Protein AF-A0AAW5ANQ1-F1 (afdb_monomer)

Organism: Phocaeicola vulgatus (NCBI:txid821)

Structure (mmCIF, N/CA/C/O backbone):
data_AF-A0AAW5ANQ1-F1
#
_entry.id   AF-A0AAW5ANQ1-F1
#
loop_
_atom_site.group_PDB
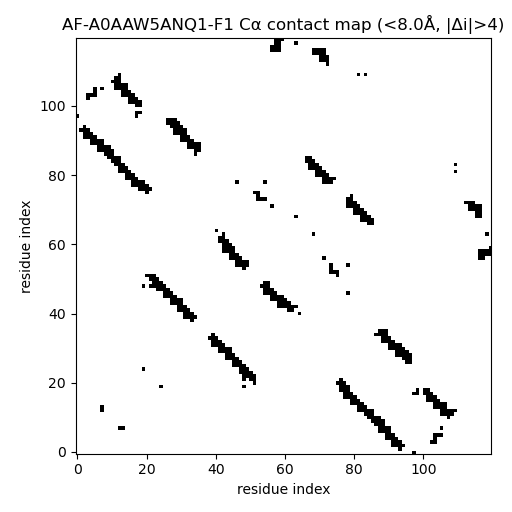_atom_site.id
_atom_site.type_symbol
_atom_site.label_atom_id
_atom_site.label_alt_id
_atom_site.label_comp_id
_atom_site.label_asym_id
_atom_site.label_entity_id
_atom_site.label_seq_id
_atom_site.pdbx_PDB_ins_code
_atom_site.Cartn_x
_atom_site.Cartn_y
_atom_site.Cartn_z
_atom_site.occupancy
_atom_site.B_iso_or_equiv
_atom_site.auth_seq_id
_atom_site.auth_comp_id
_atom_site.auth_asym_id
_atom_site.auth_atom_id
_atom_site.pdbx_PDB_model_num
ATOM 1 N N . MET A 1 1 ? 5.646 18.920 -3.523 1.00 59.78 1 MET A N 1
ATOM 2 C CA . MET A 1 1 ? 4.693 17.844 -3.872 1.00 59.78 1 MET A CA 1
ATOM 3 C C . MET A 1 1 ? 3.579 17.858 -2.845 1.00 59.78 1 MET A C 1
ATOM 5 O O . MET A 1 1 ? 3.886 17.989 -1.667 1.00 59.78 1 MET A O 1
ATOM 9 N N . VAL A 1 2 ? 2.323 17.790 -3.284 1.00 67.00 2 VAL A N 1
ATOM 10 C CA . VAL A 1 2 ? 1.160 17.667 -2.390 1.00 67.00 2 VAL A CA 1
ATOM 11 C C . VAL A 1 2 ? 1.017 16.185 -2.016 1.00 67.00 2 VAL A C 1
ATOM 13 O O . VAL A 1 2 ? 1.142 15.351 -2.916 1.00 67.00 2 VAL A O 1
ATOM 16 N N . PRO A 1 3 ? 0.826 15.830 -0.733 1.00 77.88 3 PRO A N 1
ATOM 17 C CA . PRO A 1 3 ? 0.594 14.443 -0.339 1.00 77.88 3 PRO A CA 1
ATOM 18 C C . PRO A 1 3 ? -0.676 13.886 -0.997 1.00 77.88 3 PRO A C 1
ATOM 20 O O . PRO A 1 3 ? -1.639 14.615 -1.228 1.00 77.88 3 PRO A O 1
ATOM 23 N N . LEU A 1 4 ? -0.688 12.582 -1.282 1.00 85.25 4 LEU A N 1
ATOM 24 C CA . LEU A 1 4 ? -1.927 11.903 -1.658 1.00 85.25 4 LEU A CA 1
ATOM 25 C C . LEU A 1 4 ? -2.752 11.670 -0.397 1.00 85.25 4 LEU A C 1
ATOM 27 O O . LEU A 1 4 ? -2.252 11.077 0.559 1.00 85.25 4 LEU A O 1
ATOM 31 N N . GLU A 1 5 ? -4.009 12.100 -0.405 1.00 89.56 5 GLU A N 1
ATOM 32 C CA . GLU A 1 5 ? -4.906 11.961 0.739 1.00 89.56 5 GLU A CA 1
ATOM 33 C C . GLU A 1 5 ? -6.232 11.325 0.329 1.00 89.56 5 GLU A C 1
ATOM 35 O O . GLU A 1 5 ? -6.772 11.607 -0.741 1.00 89.56 5 GLU A O 1
ATOM 40 N N . LEU A 1 6 ? -6.760 10.466 1.198 1.00 91.81 6 LEU A N 1
ATOM 41 C CA . LEU A 1 6 ? -8.071 9.851 1.046 1.00 91.81 6 LEU A CA 1
ATOM 42 C C . LEU A 1 6 ? -8.714 9.672 2.419 1.00 91.81 6 LEU A C 1
ATOM 44 O O . LEU A 1 6 ? -8.100 9.107 3.322 1.00 91.81 6 LEU A O 1
ATOM 48 N N . SER A 1 7 ? -9.972 10.076 2.544 1.00 89.88 7 SER A N 1
ATOM 49 C CA . SER A 1 7 ? -10.850 9.614 3.620 1.00 89.88 7 SER A CA 1
ATOM 50 C C . SER A 1 7 ? -11.722 8.485 3.085 1.00 89.88 7 SER A C 1
ATOM 52 O O . SER A 1 7 ? -12.266 8.608 1.988 1.00 89.88 7 SER A O 1
ATOM 54 N N . LYS A 1 8 ? -11.825 7.381 3.826 1.00 88.06 8 LYS A N 1
ATOM 55 C CA . LYS A 1 8 ? -12.569 6.192 3.391 1.00 88.06 8 LYS A CA 1
ATOM 56 C C . LYS A 1 8 ? -13.480 5.657 4.490 1.00 88.06 8 LYS A C 1
ATOM 58 O O . LYS A 1 8 ? -13.110 5.672 5.667 1.00 88.06 8 LYS A O 1
ATOM 63 N N . ASP A 1 9 ? -14.633 5.133 4.082 1.00 86.25 9 ASP A N 1
ATOM 64 C CA . ASP A 1 9 ? -15.669 4.663 5.000 1.00 86.25 9 ASP A CA 1
ATOM 65 C C . ASP A 1 9 ? -15.268 3.395 5.771 1.00 86.25 9 ASP A C 1
ATOM 67 O O . ASP A 1 9 ? -14.248 2.738 5.505 1.00 86.25 9 ASP A O 1
ATOM 71 N N . ASN A 1 10 ? -16.093 3.030 6.757 1.00 81.81 10 ASN A N 1
ATOM 72 C CA . ASN A 1 10 ? -16.003 1.726 7.410 1.00 81.81 10 ASN A CA 1
ATOM 73 C C . ASN A 1 10 ? -16.074 0.609 6.358 1.00 81.81 10 ASN A C 1
ATOM 75 O O . ASN A 1 10 ? -16.809 0.707 5.378 1.00 81.81 10 ASN A O 1
ATOM 79 N N . ASN A 1 11 ? -15.311 -0.464 6.569 1.00 81.12 11 ASN A N 1
ATOM 80 C CA . ASN A 1 11 ? -15.227 -1.641 5.689 1.00 81.12 11 ASN A CA 1
ATOM 81 C C . ASN A 1 11 ? -14.673 -1.418 4.270 1.00 81.12 11 ASN A C 1
ATOM 83 O O . ASN A 1 11 ? -14.326 -2.400 3.619 1.00 81.12 11 ASN A O 1
ATOM 87 N N . GLN A 1 12 ? -14.515 -0.177 3.804 1.00 87.81 12 GLN A N 1
ATOM 88 C CA . GLN A 1 12 ? -13.749 0.099 2.591 1.00 87.81 12 GLN A CA 1
ATOM 89 C C . GLN A 1 12 ? -12.253 -0.095 2.850 1.00 87.81 12 GLN A C 1
ATOM 91 O O . GLN A 1 12 ? -11.749 0.124 3.958 1.00 87.81 12 GLN A O 1
ATOM 96 N N . TYR A 1 13 ? -11.529 -0.478 1.810 1.00 91.94 13 TYR A N 1
ATOM 97 C CA . TYR A 1 13 ? -10.075 -0.548 1.804 1.00 91.94 13 TYR A CA 1
ATOM 98 C C . TYR A 1 13 ? -9.516 0.595 0.968 1.00 91.94 13 TYR A C 1
ATOM 100 O O .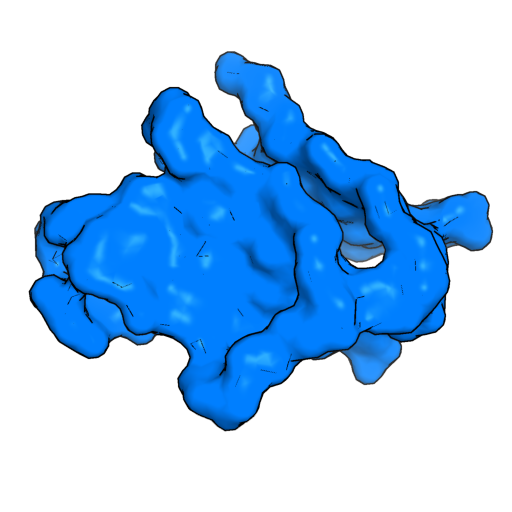 TYR A 1 13 ? -10.239 1.258 0.228 1.00 91.94 13 TYR A O 1
ATOM 108 N N . CYS A 1 14 ? -8.222 0.839 1.093 1.00 92.69 14 CYS A N 1
ATOM 109 C CA . CYS A 1 14 ? -7.535 1.837 0.288 1.00 92.69 14 CYS A CA 1
ATOM 110 C C . CYS A 1 14 ? -6.574 1.158 -0.672 1.00 92.69 14 CYS A C 1
ATOM 112 O O . CYS A 1 14 ? -5.911 0.192 -0.294 1.00 92.69 14 CYS A O 1
ATOM 114 N N . LYS A 1 15 ? -6.497 1.688 -1.891 1.00 93.31 15 LYS A N 1
ATOM 115 C CA . LYS A 1 15 ? -5.498 1.353 -2.895 1.00 93.31 15 LYS A CA 1
ATOM 116 C C . LYS A 1 15 ? -4.664 2.584 -3.206 1.00 93.31 15 LYS A C 1
ATOM 118 O O . LYS A 1 15 ? -5.194 3.631 -3.569 1.00 93.31 15 LYS A O 1
ATOM 123 N N . ILE A 1 16 ? -3.354 2.420 -3.140 1.00 90.81 16 ILE A N 1
ATOM 124 C CA . ILE A 1 16 ? -2.368 3.385 -3.605 1.00 90.81 16 ILE A CA 1
ATOM 125 C C . ILE A 1 16 ? -1.713 2.774 -4.840 1.00 90.81 16 ILE A C 1
ATOM 127 O O . ILE A 1 16 ? -1.073 1.729 -4.757 1.00 90.81 16 ILE A O 1
ATOM 131 N N . SER A 1 17 ? -1.899 3.406 -5.992 1.00 90.12 17 SER A N 1
ATOM 132 C CA . SER A 1 17 ? -1.272 3.004 -7.250 1.00 90.12 17 SER A CA 1
ATOM 133 C C . SER A 1 17 ? -0.079 3.906 -7.520 1.00 90.12 17 SER A C 1
ATOM 135 O O . SER A 1 17 ? -0.237 5.124 -7.584 1.00 90.12 17 SER A O 1
ATOM 137 N N . VAL A 1 18 ? 1.093 3.311 -7.708 1.00 87.31 18 VAL A N 1
ATOM 138 C CA . VAL A 1 18 ? 2.353 4.011 -7.968 1.00 87.31 18 VAL A CA 1
ATOM 139 C C . VAL A 1 18 ? 2.875 3.562 -9.317 1.00 87.31 18 VAL A C 1
ATOM 141 O O . VAL A 1 18 ? 3.031 2.366 -9.564 1.00 87.31 18 VAL A O 1
ATOM 144 N N . PHE A 1 19 ? 3.138 4.513 -10.203 1.00 86.19 19 PHE A N 1
ATOM 145 C CA . PHE A 1 19 ? 3.723 4.209 -11.501 1.00 86.19 19 PHE A CA 1
ATOM 146 C C . PHE A 1 19 ? 5.224 3.946 -11.349 1.00 86.19 19 PHE A C 1
ATOM 148 O O . PHE A 1 19 ? 5.976 4.797 -10.880 1.00 86.19 19 PHE A O 1
ATOM 155 N N . MET A 1 20 ? 5.647 2.737 -11.707 1.00 85.81 20 MET A N 1
ATOM 156 C CA . MET A 1 20 ? 7.024 2.257 -11.576 1.00 85.81 20 MET A CA 1
ATOM 157 C C . MET A 1 20 ? 7.359 1.350 -12.767 1.00 85.81 20 MET A C 1
ATOM 159 O O . MET A 1 20 ? 7.471 0.139 -12.586 1.00 85.81 20 MET A O 1
ATOM 163 N N . PRO A 1 21 ? 7.485 1.876 -13.998 1.00 84.56 21 PRO A N 1
ATOM 164 C CA . PRO A 1 21 ? 7.618 1.052 -15.205 1.00 84.56 21 PRO A CA 1
ATOM 165 C C . PRO A 1 21 ? 8.986 0.363 -15.32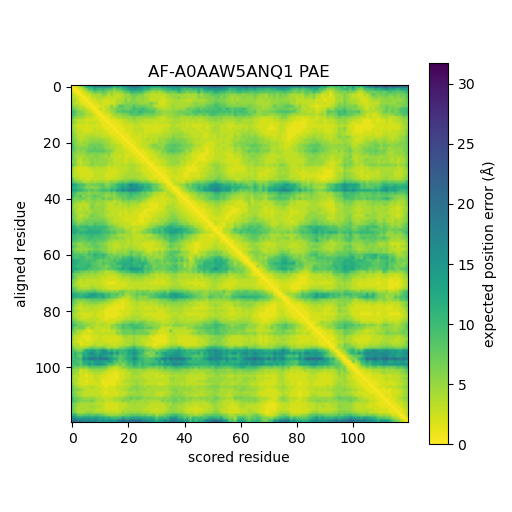2 1.00 84.56 21 PRO A C 1
ATOM 167 O O . PRO A 1 21 ? 9.090 -0.714 -15.901 1.00 84.56 21 PRO A O 1
ATOM 170 N N . ASN A 1 22 ? 10.037 0.952 -14.746 1.00 86.88 22 ASN A N 1
ATOM 171 C CA . ASN A 1 22 ? 11.412 0.525 -14.991 1.00 86.88 22 ASN A CA 1
ATOM 172 C C . ASN A 1 22 ? 11.911 -0.471 -13.937 1.00 86.88 22 ASN A C 1
ATOM 174 O O . ASN A 1 22 ? 11.705 -0.281 -12.733 1.00 86.88 22 ASN A O 1
ATOM 178 N N . ALA A 1 23 ? 12.641 -1.494 -14.384 1.00 87.06 23 ALA A N 1
ATOM 179 C CA . ALA A 1 23 ? 13.430 -2.350 -13.502 1.00 87.06 23 ALA A CA 1
ATOM 180 C C . ALA A 1 23 ? 14.495 -1.522 -12.760 1.00 87.06 23 ALA A C 1
ATOM 182 O O . ALA A 1 23 ? 15.041 -0.569 -13.310 1.00 87.06 23 ALA A O 1
ATOM 183 N N . GLY A 1 24 ? 14.765 -1.867 -11.504 1.00 85.75 24 GLY A N 1
ATOM 184 C CA . GLY A 1 24 ? 15.657 -1.121 -10.616 1.00 85.75 24 GLY A CA 1
ATOM 185 C C . GLY A 1 24 ? 15.019 0.098 -9.943 1.00 85.75 24 GLY A C 1
ATOM 186 O O . GLY A 1 24 ? 15.661 0.715 -9.098 1.00 85.75 24 GLY A O 1
ATOM 187 N N . SER A 1 25 ? 13.766 0.445 -10.264 1.00 86.56 25 SER A N 1
ATOM 188 C CA . SER A 1 25 ? 13.085 1.566 -9.606 1.00 86.56 25 SER A CA 1
ATOM 189 C C . SER A 1 25 ? 12.834 1.261 -8.132 1.00 86.56 25 SER A C 1
ATOM 191 O O . SER A 1 25 ? 12.290 0.205 -7.792 1.00 86.56 25 SER A O 1
ATOM 193 N N . ILE A 1 26 ? 13.163 2.223 -7.275 1.00 86.94 26 ILE A N 1
ATOM 194 C CA . ILE A 1 26 ? 12.879 2.189 -5.842 1.00 86.94 26 ILE A CA 1
ATOM 195 C C . ILE A 1 26 ? 11.951 3.354 -5.521 1.00 86.94 26 ILE A C 1
ATOM 197 O O . ILE A 1 26 ? 12.183 4.480 -5.960 1.00 86.94 26 ILE A O 1
ATOM 201 N N . ASN A 1 27 ? 10.897 3.079 -4.761 1.00 85.56 27 ASN A N 1
ATOM 202 C CA . ASN A 1 27 ? 10.019 4.095 -4.209 1.00 85.56 27 ASN A CA 1
ATOM 203 C C . ASN A 1 27 ? 9.880 3.862 -2.708 1.00 85.56 27 ASN A C 1
ATOM 205 O O . ASN A 1 27 ? 9.388 2.824 -2.267 1.00 85.56 27 ASN A O 1
ATOM 209 N N . GLU A 1 28 ? 10.352 4.817 -1.923 1.00 87.00 28 GLU A N 1
ATOM 210 C CA . GLU A 1 28 ? 10.175 4.809 -0.478 1.00 87.00 28 GLU A CA 1
ATOM 211 C C . GLU A 1 28 ? 9.030 5.737 -0.131 1.00 87.00 28 GLU A C 1
ATOM 213 O O . GLU A 1 28 ? 8.822 6.744 -0.793 1.00 87.00 28 GLU A O 1
ATOM 218 N N . SER A 1 29 ? 8.230 5.395 0.868 1.00 83.50 29 SER A N 1
ATOM 219 C CA . SER A 1 29 ? 7.051 6.180 1.215 1.00 83.50 29 SER A CA 1
ATOM 220 C C . SER A 1 29 ? 6.761 6.111 2.691 1.00 83.50 29 SER A C 1
ATOM 222 O O . SER A 1 29 ? 6.965 5.084 3.326 1.00 83.50 29 SER A O 1
ATOM 224 N N . VAL A 1 30 ? 6.220 7.203 3.216 1.00 87.69 30 VAL A N 1
ATOM 225 C CA . VAL A 1 30 ? 5.591 7.223 4.532 1.00 87.69 30 VAL A CA 1
ATOM 226 C C . VAL A 1 30 ? 4.092 7.227 4.308 1.00 87.69 30 VAL A C 1
ATOM 228 O O . VAL A 1 30 ? 3.564 8.104 3.618 1.00 87.69 30 VAL A O 1
ATOM 231 N N . ILE A 1 31 ? 3.439 6.213 4.859 1.00 88.12 31 ILE A N 1
ATOM 232 C CA . ILE A 1 31 ? 1.995 6.050 4.856 1.00 88.12 31 ILE A CA 1
ATOM 233 C C . ILE A 1 31 ? 1.531 6.307 6.278 1.00 88.12 31 ILE A C 1
ATOM 235 O O . ILE A 1 31 ? 1.880 5.565 7.195 1.00 88.12 31 ILE A O 1
ATOM 239 N N . SER A 1 32 ? 0.738 7.355 6.441 1.00 89.00 32 SER A N 1
ATOM 240 C CA . SER A 1 32 ? 0.076 7.688 7.690 1.00 89.00 32 SER A CA 1
ATOM 241 C C . SER A 1 32 ? -1.395 7.343 7.571 1.00 89.00 32 SER A C 1
ATOM 243 O O . SER A 1 32 ? -2.040 7.632 6.564 1.00 89.00 32 SER A O 1
ATOM 245 N N . VAL A 1 33 ? -1.935 6.724 8.604 1.00 88.38 33 VAL A N 1
ATOM 246 C CA . VAL A 1 33 ? -3.344 6.372 8.665 1.00 88.38 33 VAL A CA 1
ATOM 247 C C . VAL A 1 33 ? -3.853 6.784 10.037 1.00 88.38 33 VAL A C 1
ATOM 249 O O . VAL A 1 33 ? -3.296 6.415 11.072 1.00 88.38 33 VAL A O 1
ATOM 252 N N . THR A 1 34 ? -4.916 7.569 10.022 1.00 88.31 34 THR A N 1
ATOM 253 C CA . THR A 1 34 ? -5.511 8.191 11.195 1.00 88.31 34 THR A CA 1
ATOM 254 C C . THR A 1 34 ? -6.954 7.739 11.306 1.00 88.31 34 THR A C 1
ATOM 256 O O . THR A 1 34 ? -7.756 7.936 10.390 1.00 88.31 34 THR A O 1
ATOM 259 N N . ASN A 1 35 ? -7.277 7.118 12.433 1.00 84.38 35 ASN A N 1
ATOM 260 C CA . ASN A 1 35 ? -8.640 6.857 12.858 1.00 84.38 35 ASN A CA 1
ATOM 261 C C . ASN A 1 35 ? -9.316 8.182 13.196 1.00 84.38 35 ASN A C 1
ATOM 263 O O . ASN A 1 35 ? -8.702 9.060 13.797 1.00 84.38 35 ASN A O 1
ATOM 267 N N . VAL A 1 36 ? -10.599 8.316 12.866 1.00 74.62 36 VAL A N 1
ATOM 268 C CA . VAL A 1 36 ? -11.406 9.448 13.347 1.00 74.62 36 VAL A CA 1
ATOM 269 C C . VAL A 1 36 ? -11.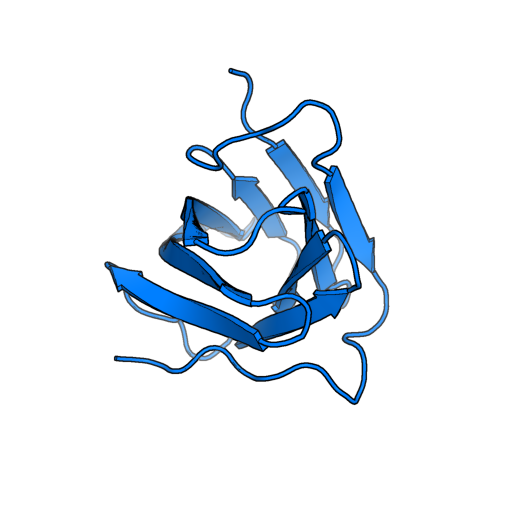488 9.493 14.874 1.00 74.62 36 VAL A C 1
ATOM 271 O O . VAL A 1 36 ? -11.635 10.573 15.432 1.00 74.62 36 VAL A O 1
ATOM 274 N N . GLY A 1 37 ? -11.284 8.362 15.557 1.00 73.31 37 GLY A N 1
ATOM 275 C CA . GLY A 1 37 ? -11.096 8.313 17.012 1.00 73.31 37 GLY A CA 1
ATOM 276 C C . GLY A 1 37 ? -9.801 8.957 17.537 1.00 73.31 37 GLY A C 1
ATOM 277 O O . GLY A 1 37 ? -9.616 9.010 18.747 1.00 73.31 37 GLY A O 1
ATOM 278 N N . GLY A 1 38 ? -8.909 9.442 16.664 1.00 73.75 38 GLY A N 1
ATOM 279 C CA . GLY A 1 38 ? -7.668 10.144 17.019 1.00 73.75 38 GLY A CA 1
ATOM 280 C C . GLY A 1 38 ? -6.400 9.291 16.922 1.00 73.75 38 GLY A C 1
ATOM 281 O O . GLY A 1 38 ? -5.315 9.837 16.709 1.00 73.75 38 GLY A O 1
ATOM 282 N N . ASP A 1 39 ? -6.522 7.963 16.989 1.00 81.19 39 ASP A N 1
ATOM 283 C CA . ASP A 1 39 ? -5.377 7.060 16.850 1.00 81.19 39 ASP A CA 1
ATOM 284 C C . ASP A 1 39 ? -4.729 7.214 15.476 1.00 81.19 39 ASP A C 1
ATOM 286 O O . ASP A 1 39 ? -5.364 7.020 14.439 1.00 81.19 39 ASP A O 1
ATOM 290 N N . SER A 1 40 ? -3.443 7.544 15.463 1.00 82.50 40 SER A N 1
ATOM 291 C CA . SER A 1 40 ? -2.670 7.695 14.237 1.00 82.50 40 SER A CA 1
ATOM 292 C C . SER A 1 40 ? -1.457 6.793 14.275 1.00 82.50 40 SER A C 1
ATOM 294 O O . SER A 1 40 ? -0.754 6.713 15.279 1.00 82.50 40 SER A O 1
ATOM 296 N N . PHE A 1 41 ? -1.174 6.158 13.150 1.00 85.56 41 PHE A N 1
ATOM 297 C CA . PHE A 1 41 ? 0.051 5.402 12.965 1.00 85.56 41 PHE A CA 1
ATOM 298 C C . PHE A 1 41 ? 0.667 5.749 11.626 1.00 85.56 41 PHE A C 1
ATOM 300 O O . PHE A 1 41 ? -0.013 6.145 10.679 1.00 85.56 41 PHE A O 1
ATOM 307 N N . SER A 1 42 ? 1.987 5.648 11.572 1.00 86.19 42 SER A N 1
ATOM 308 C CA . SER A 1 42 ? 2.755 5.914 10.368 1.00 86.19 42 SER A CA 1
ATOM 309 C C . SER A 1 42 ? 3.755 4.799 10.165 1.00 86.19 42 SER A C 1
ATOM 311 O O . SER A 1 42 ? 4.467 4.413 11.090 1.00 86.19 42 SER A O 1
ATOM 313 N N . VAL A 1 43 ? 3.796 4.292 8.944 1.00 85.38 43 VAL A N 1
ATOM 314 C CA . VAL A 1 43 ? 4.731 3.257 8.527 1.00 85.38 43 VAL A CA 1
ATOM 315 C C . VAL A 1 43 ? 5.533 3.766 7.348 1.00 85.38 43 VAL A C 1
ATOM 317 O O . VAL A 1 43 ? 5.000 4.403 6.437 1.00 85.38 43 VAL A O 1
ATOM 320 N N . ALA A 1 44 ? 6.827 3.485 7.370 1.00 87.00 44 ALA A N 1
ATOM 321 C CA . ALA A 1 44 ? 7.673 3.669 6.214 1.00 87.00 44 ALA A CA 1
ATOM 322 C C . ALA A 1 44 ? 7.720 2.353 5.434 1.00 87.00 44 ALA A C 1
ATOM 324 O O . ALA A 1 44 ? 7.980 1.287 6.000 1.00 87.00 44 ALA A O 1
ATOM 325 N N . VAL A 1 45 ? 7.477 2.435 4.133 1.00 86.75 45 VAL A N 1
ATOM 326 C CA . VAL A 1 45 ? 7.494 1.304 3.207 1.00 86.75 45 VAL A CA 1
ATOM 327 C C . VAL A 1 45 ? 8.504 1.557 2.097 1.00 86.75 45 VAL A C 1
ATOM 329 O O . VAL A 1 45 ? 8.677 2.690 1.653 1.00 86.75 45 VAL A O 1
ATOM 332 N N . SER A 1 46 ? 9.160 0.494 1.643 1.00 87.44 46 SER A N 1
ATOM 333 C CA . SER A 1 46 ? 10.036 0.513 0.472 1.00 87.44 46 SER A CA 1
ATOM 334 C C . SER A 1 46 ? 9.495 -0.453 -0.573 1.00 87.44 46 SER A C 1
ATOM 336 O O . SER A 1 46 ? 9.233 -1.620 -0.271 1.00 87.44 46 SER A O 1
ATOM 338 N N . MET A 1 47 ? 9.313 0.058 -1.787 1.00 87.38 47 MET A N 1
ATOM 339 C CA . MET A 1 47 ? 8.799 -0.639 -2.959 1.0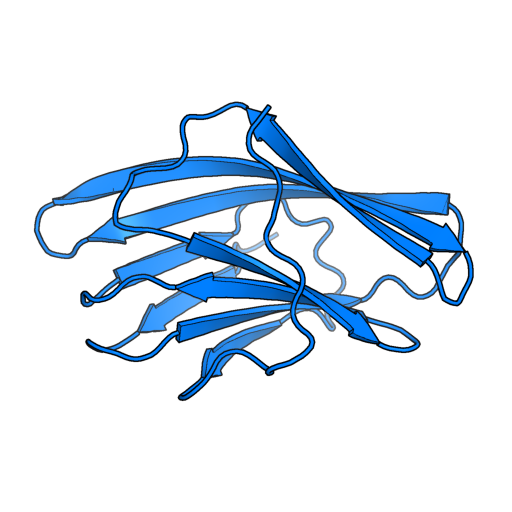0 87.38 47 MET A CA 1
ATOM 340 C C . MET A 1 47 ? 9.934 -0.728 -3.978 1.00 87.38 47 MET A C 1
ATOM 342 O O . MET A 1 47 ? 10.487 0.294 -4.379 1.00 87.38 47 MET A O 1
ATOM 346 N N . ILE A 1 48 ? 10.306 -1.936 -4.395 1.00 88.00 48 ILE A N 1
ATOM 347 C CA . ILE A 1 48 ? 11.465 -2.170 -5.265 1.00 88.00 48 ILE A CA 1
ATOM 348 C C . ILE A 1 48 ? 11.032 -3.015 -6.448 1.00 88.00 48 ILE A C 1
ATOM 350 O O . ILE A 1 48 ? 10.721 -4.196 -6.280 1.00 88.00 48 ILE A O 1
ATOM 354 N N . ARG A 1 49 ? 11.058 -2.451 -7.658 1.00 87.75 49 ARG A N 1
ATOM 355 C CA . ARG A 1 49 ? 10.829 -3.221 -8.883 1.00 87.75 49 ARG A CA 1
ATOM 356 C C . ARG A 1 49 ? 12.127 -3.882 -9.319 1.00 87.75 49 ARG A C 1
ATOM 358 O O . ARG A 1 49 ? 12.973 -3.247 -9.934 1.00 87.75 49 ARG A O 1
ATOM 365 N N . TRP A 1 50 ? 12.279 -5.168 -9.025 1.00 84.69 50 TRP A N 1
ATOM 366 C CA . TRP A 1 50 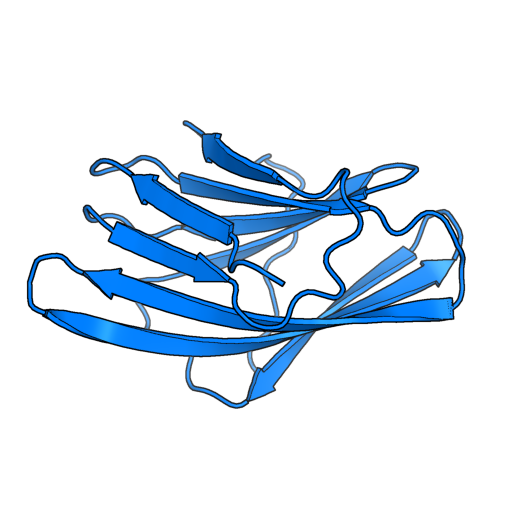? 13.464 -5.930 -9.415 1.00 84.69 50 TRP A CA 1
ATOM 367 C C . TRP A 1 50 ? 13.545 -6.124 -10.932 1.00 84.69 50 TRP A C 1
ATOM 369 O O . TRP A 1 50 ? 14.597 -5.923 -11.529 1.00 84.69 50 TRP A O 1
ATOM 379 N N . ASN A 1 51 ? 12.430 -6.494 -11.570 1.00 83.19 51 ASN A N 1
ATOM 380 C CA . ASN A 1 51 ? 12.333 -6.611 -13.027 1.00 83.19 51 ASN A CA 1
ATOM 381 C C . ASN A 1 51 ? 10.888 -6.396 -13.521 1.00 83.19 51 ASN A C 1
ATOM 383 O O . ASN A 1 51 ? 10.024 -5.963 -12.758 1.00 83.19 51 ASN A O 1
ATOM 387 N N . ALA A 1 52 ? 10.614 -6.697 -14.795 1.00 74.81 52 ALA A N 1
ATOM 388 C CA . ALA A 1 52 ? 9.289 -6.533 -15.395 1.00 74.81 52 ALA A CA 1
ATOM 389 C C . ALA A 1 52 ? 8.164 -7.255 -14.621 1.00 74.81 52 ALA A C 1
ATOM 391 O O . ALA A 1 52 ? 7.053 -6.746 -14.572 1.00 74.81 52 ALA A O 1
ATOM 392 N N . ASN A 1 53 ? 8.450 -8.372 -13.948 1.00 75.19 53 ASN A N 1
ATOM 393 C CA . ASN A 1 53 ? 7.422 -9.207 -13.315 1.00 75.19 53 ASN A CA 1
ATOM 394 C C . ASN A 1 53 ? 7.613 -9.380 -11.799 1.00 75.19 53 ASN A C 1
ATOM 396 O O . ASN A 1 53 ? 6.790 -10.017 -11.146 1.00 75.19 53 ASN A O 1
ATOM 400 N N . LYS A 1 54 ? 8.703 -8.858 -11.225 1.00 79.56 54 LYS A N 1
ATOM 401 C CA . LYS A 1 54 ? 9.034 -9.006 -9.802 1.00 79.56 54 LYS A CA 1
ATOM 402 C C . LYS A 1 54 ? 9.145 -7.645 -9.133 1.00 79.56 54 LYS A C 1
ATOM 404 O O . LYS A 1 54 ? 10.008 -6.844 -9.495 1.00 79.56 54 LYS A O 1
ATOM 409 N N . VAL A 1 55 ? 8.318 -7.427 -8.114 1.00 78.25 55 VAL A N 1
ATOM 410 C CA . VAL A 1 55 ? 8.400 -6.277 -7.208 1.00 78.25 55 VAL A CA 1
ATOM 411 C C . VAL A 1 55 ? 8.387 -6.789 -5.776 1.00 78.25 55 VAL A C 1
ATOM 413 O O . VAL A 1 55 ? 7.708 -7.766 -5.470 1.00 78.25 55 VAL A O 1
ATOM 416 N N . PHE A 1 56 ? 9.133 -6.118 -4.913 1.00 84.19 56 PHE A N 1
ATOM 417 C CA . PHE A 1 56 ? 9.188 -6.392 -3.488 1.00 84.19 56 PHE A CA 1
ATOM 418 C C . PHE A 1 56 ? 8.660 -5.190 -2.719 1.00 84.19 56 PHE A C 1
ATOM 420 O O . PHE A 1 56 ? 8.936 -4.047 -3.081 1.00 84.19 56 PHE A O 1
ATOM 427 N N . CYS A 1 57 ? 7.927 -5.457 -1.643 1.00 86.75 57 CYS A N 1
ATOM 428 C CA . CYS A 1 57 ? 7.490 -4.443 -0.699 1.00 86.75 57 CYS A CA 1
ATOM 429 C C . CYS A 1 57 ? 7.866 -4.872 0.708 1.00 86.75 57 CYS A C 1
ATOM 431 O O . CYS A 1 57 ? 7.577 -6.002 1.104 1.00 86.75 57 CYS A O 1
ATOM 433 N N . LYS A 1 58 ? 8.478 -3.968 1.468 1.00 87.19 58 LYS A N 1
ATOM 434 C CA . LYS A 1 58 ? 8.804 -4.201 2.874 1.00 87.19 58 LYS A CA 1
ATOM 435 C C . LYS A 1 58 ? 8.481 -2.988 3.726 1.00 87.19 58 LYS A C 1
ATOM 437 O O . LYS A 1 58 ? 8.574 -1.852 3.257 1.00 87.19 58 LYS A O 1
ATOM 442 N N . LEU A 1 59 ? 8.158 -3.245 4.987 1.00 85.00 59 LEU A N 1
ATOM 443 C CA . LEU A 1 59 ? 8.234 -2.230 6.027 1.00 85.00 59 LEU A CA 1
ATOM 444 C C . LEU A 1 59 ? 9.713 -1.939 6.307 1.00 85.00 59 LEU A C 1
ATOM 446 O O . LEU A 1 59 ? 10.532 -2.856 6.353 1.00 85.00 59 LEU A O 1
ATOM 450 N N . ILE A 1 60 ? 10.064 -0.659 6.414 1.00 84.56 60 ILE A N 1
ATOM 451 C CA . ILE A 1 60 ? 11.434 -0.220 6.730 1.00 84.56 60 ILE A CA 1
ATOM 452 C C . ILE A 1 60 ? 11.519 0.512 8.068 1.00 84.56 60 ILE A C 1
ATOM 454 O O . ILE A 1 60 ? 12.599 0.593 8.642 1.00 84.56 60 ILE A O 1
ATOM 458 N N . ASN A 1 61 ? 10.401 1.057 8.555 1.00 79.75 61 ASN A N 1
ATOM 459 C CA . ASN A 1 61 ? 10.297 1.667 9.876 1.00 79.75 61 ASN A CA 1
ATOM 460 C C . ASN A 1 61 ? 8.824 1.738 10.313 1.00 79.75 61 ASN A C 1
ATOM 462 O O . ASN A 1 61 ? 7.928 1.880 9.474 1.00 79.75 61 ASN A O 1
ATOM 466 N N . GLY A 1 62 ? 8.590 1.710 11.621 1.00 74.88 62 GLY A N 1
ATOM 467 C CA . GLY A 1 62 ? 7.273 1.754 12.244 1.00 74.88 62 GLY A CA 1
ATOM 468 C C . GLY A 1 62 ? 6.732 0.374 12.610 1.00 74.88 62 GLY A C 1
ATOM 469 O O . GLY A 1 62 ? 7.210 -0.658 12.146 1.00 74.88 62 GLY A O 1
ATOM 470 N N . THR A 1 63 ? 5.702 0.375 13.451 1.00 74.94 63 THR A N 1
ATOM 471 C CA . THR A 1 63 ? 5.063 -0.847 13.945 1.00 74.94 63 THR A CA 1
ATOM 472 C C . THR A 1 63 ? 3.711 -1.015 13.269 1.00 74.94 63 THR A C 1
ATOM 474 O O . THR A 1 63 ? 2.850 -0.138 13.354 1.00 74.94 63 THR A O 1
ATOM 477 N N . LYS A 1 64 ? 3.507 -2.155 12.600 1.00 72.00 64 LYS A N 1
ATOM 478 C CA . LYS A 1 64 ? 2.184 -2.544 12.101 1.00 72.00 64 LYS A CA 1
ATOM 479 C C . LYS A 1 64 ? 1.250 -2.752 13.296 1.00 72.00 64 LYS A C 1
ATOM 481 O O . LYS A 1 64 ? 1.573 -3.514 14.203 1.00 72.00 64 LYS A O 1
ATOM 486 N N . ILE A 1 65 ? 0.089 -2.101 13.288 1.00 74.19 65 ILE A N 1
ATOM 487 C CA . ILE A 1 65 ? -0.932 -2.307 14.322 1.00 74.19 65 ILE A CA 1
ATOM 488 C C . ILE A 1 65 ? -1.781 -3.529 13.948 1.00 74.19 65 ILE A C 1
ATOM 490 O O . ILE A 1 65 ? -2.114 -3.728 12.781 1.00 74.19 65 ILE A O 1
ATOM 494 N N . SER A 1 66 ? -2.125 -4.360 14.934 1.00 72.19 66 SER A N 1
ATOM 495 C CA . SER A 1 66 ? -2.786 -5.666 14.762 1.00 72.19 66 SER A CA 1
ATOM 496 C C . SER A 1 66 ? -4.101 -5.636 13.974 1.00 72.19 66 SER A C 1
ATOM 498 O O . SER A 1 66 ? -4.465 -6.616 13.332 1.00 72.19 66 SER A O 1
ATOM 500 N N . ASN A 1 67 ? -4.819 -4.517 13.996 1.00 78.25 67 ASN A N 1
ATOM 501 C CA . ASN A 1 67 ? -6.087 -4.323 13.297 1.00 78.25 67 ASN A CA 1
ATOM 502 C C . ASN A 1 67 ? -5.922 -3.792 11.863 1.00 78.25 67 ASN A C 1
ATOM 504 O O . ASN A 1 67 ? -6.923 -3.454 11.223 1.00 78.25 67 ASN A O 1
ATOM 508 N N . ILE A 1 68 ? -4.684 -3.680 11.366 1.00 83.25 68 ILE A N 1
ATOM 509 C CA . ILE A 1 68 ? -4.380 -3.059 10.078 1.00 83.25 68 ILE A CA 1
ATOM 510 C C . ILE A 1 68 ? -3.441 -3.941 9.291 1.00 83.25 68 ILE A C 1
ATOM 512 O O . ILE A 1 68 ? -2.278 -4.119 9.641 1.00 83.25 68 ILE A O 1
ATOM 516 N N . ASN A 1 69 ? -3.947 -4.445 8.172 1.00 87.44 69 ASN A N 1
ATOM 517 C CA . ASN A 1 69 ? -3.170 -5.274 7.270 1.00 87.44 69 ASN A CA 1
ATOM 518 C C . ASN A 1 69 ? -2.807 -4.510 6.007 1.00 87.44 69 ASN A C 1
ATOM 520 O O . ASN A 1 69 ? -3.577 -3.690 5.508 1.00 87.44 69 ASN A O 1
ATOM 524 N N . MET A 1 70 ? -1.616 -4.792 5.499 1.00 89.81 70 MET A N 1
ATOM 525 C CA . MET A 1 70 ? -1.082 -4.167 4.302 1.00 89.81 70 MET A CA 1
ATOM 526 C C . MET A 1 70 ? -0.754 -5.253 3.298 1.00 89.81 70 MET A C 1
ATOM 528 O O . MET A 1 70 ? -0.190 -6.284 3.662 1.00 89.81 70 MET A O 1
ATOM 532 N N . TYR A 1 71 ? -1.110 -5.011 2.046 1.00 92.56 71 TYR A N 1
ATOM 533 C CA . TYR A 1 71 ? -0.905 -5.959 0.963 1.00 92.56 71 TYR A CA 1
ATOM 534 C C . TYR A 1 71 ? -0.393 -5.235 -0.269 1.00 92.56 71 TYR A C 1
ATOM 536 O O . TYR A 1 71 ? -0.503 -4.014 -0.372 1.00 92.56 71 TYR A O 1
ATOM 544 N N . TYR A 1 72 ? 0.120 -5.981 -1.236 1.00 91.81 72 TYR A N 1
ATOM 545 C CA . TYR A 1 72 ? 0.490 -5.425 -2.523 1.00 91.81 72 TYR A CA 1
ATOM 546 C C . TYR A 1 72 ? 0.217 -6.377 -3.681 1.00 91.81 72 TYR A C 1
ATOM 548 O O . TYR A 1 72 ? 0.201 -7.597 -3.530 1.00 91.81 72 TYR A O 1
ATOM 556 N N . THR A 1 73 ? 0.014 -5.798 -4.859 1.00 90.62 73 THR A N 1
ATOM 557 C CA . THR A 1 73 ? 0.020 -6.505 -6.141 1.00 90.62 73 THR A CA 1
ATOM 558 C C . THR A 1 73 ? 0.948 -5.790 -7.107 1.00 90.62 73 THR A C 1
ATOM 560 O O . THR A 1 73 ? 1.276 -4.610 -6.942 1.00 90.62 73 THR A O 1
ATOM 563 N N . VAL A 1 74 ? 1.333 -6.513 -8.150 1.00 81.12 74 VAL A N 1
ATOM 564 C CA . VAL A 1 74 ? 2.124 -5.985 -9.256 1.00 81.12 74 VAL A CA 1
ATOM 565 C C . VAL A 1 74 ? 1.281 -6.022 -10.514 1.00 81.12 74 VAL A C 1
ATOM 567 O O . VAL A 1 74 ? 0.659 -7.035 -10.819 1.00 81.12 74 VAL A O 1
ATOM 570 N N . ASP A 1 75 ? 1.282 -4.906 -11.222 1.00 76.31 75 ASP A N 1
ATOM 571 C CA . ASP A 1 75 ? 0.830 -4.781 -12.598 1.00 76.31 75 ASP A CA 1
ATOM 572 C C . ASP A 1 75 ? 2.040 -4.393 -13.470 1.00 76.31 75 ASP A C 1
ATOM 574 O O . ASP A 1 75 ? 3.082 -3.954 -12.974 1.00 76.31 75 ASP A O 1
ATOM 578 N N . THR A 1 76 ? 1.897 -4.540 -14.780 1.00 74.50 76 THR A N 1
ATOM 579 C CA . THR A 1 76 ? 2.887 -4.301 -15.833 1.00 74.50 76 THR A CA 1
ATOM 580 C C . THR A 1 76 ? 3.616 -2.965 -15.687 1.00 74.50 76 THR A C 1
ATOM 582 O O . THR A 1 76 ? 4.805 -2.878 -15.974 1.00 74.50 76 THR A O 1
ATOM 585 N N . GLU A 1 77 ? 2.969 -1.922 -15.171 1.00 82.38 77 GLU A N 1
ATOM 586 C CA . GLU A 1 77 ? 3.582 -0.595 -14.988 1.00 82.38 77 GLU A CA 1
ATOM 587 C C . GLU A 1 77 ? 3.400 -0.023 -13.585 1.00 82.38 77 GLU A C 1
ATOM 589 O O . GLU A 1 77 ? 3.924 1.050 -13.268 1.00 82.38 77 GLU A O 1
ATOM 594 N N . ARG A 1 78 ? 2.633 -0.712 -12.740 1.00 86.06 78 ARG A N 1
ATOM 595 C CA . ARG A 1 78 ? 2.162 -0.154 -11.480 1.00 86.06 78 ARG A CA 1
ATOM 596 C C . ARG A 1 78 ? 2.403 -1.097 -10.329 1.00 86.06 78 ARG A C 1
ATOM 598 O O . ARG A 1 78 ? 2.084 -2.281 -10.369 1.00 86.06 78 ARG A O 1
ATOM 605 N N . PHE A 1 79 ? 2.886 -0.509 -9.253 1.00 88.31 79 PHE A N 1
ATOM 606 C CA . PHE A 1 79 ? 2.812 -1.114 -7.948 1.00 88.31 79 PHE A CA 1
ATOM 607 C C . PHE A 1 79 ? 1.511 -0.671 -7.283 1.00 88.31 79 PHE A C 1
ATOM 609 O O . PHE A 1 79 ? 1.223 0.525 -7.220 1.00 88.31 79 PHE A O 1
ATOM 616 N N . CYS A 1 80 ? 0.710 -1.624 -6.813 1.00 90.12 80 CYS A N 1
ATOM 617 C CA . CYS A 1 80 ? -0.518 -1.322 -6.087 1.00 90.12 80 CYS A CA 1
ATOM 618 C C . CYS A 1 80 ? -0.360 -1.768 -4.640 1.00 90.12 80 CYS A C 1
ATOM 620 O O . CYS A 1 80 ? -0.194 -2.955 -4.376 1.00 90.12 80 CYS A O 1
ATOM 622 N N . PHE A 1 81 ? -0.435 -0.816 -3.720 1.00 90.50 81 PHE A N 1
ATOM 623 C CA . PHE A 1 81 ? -0.406 -1.048 -2.285 1.00 90.50 81 PHE A CA 1
ATOM 624 C C . PHE A 1 81 ? -1.816 -0.950 -1.716 1.00 90.50 81 PHE A C 1
ATOM 626 O O . PHE A 1 81 ? -2.559 -0.031 -2.059 1.00 90.50 81 PHE A O 1
ATOM 633 N N . TYR A 1 82 ? -2.176 -1.866 -0.829 1.00 92.31 82 TYR A N 1
ATOM 634 C CA . TYR A 1 82 ? -3.505 -1.956 -0.246 1.00 92.31 82 TYR A CA 1
ATOM 635 C C . TYR A 1 82 ? -3.436 -1.844 1.266 1.00 92.31 82 TYR A C 1
ATOM 637 O O . TYR A 1 82 ? -2.609 -2.494 1.903 1.00 92.31 82 TYR A O 1
ATOM 645 N N . ILE A 1 83 ? -4.349 -1.067 1.841 1.00 90.62 83 ILE A N 1
ATOM 646 C CA . ILE A 1 83 ? -4.483 -0.909 3.289 1.00 90.62 83 ILE A CA 1
ATOM 647 C C . ILE A 1 83 ? -5.866 -1.395 3.698 1.00 90.62 83 ILE A C 1
ATOM 649 O O . ILE A 1 83 ? -6.890 -0.836 3.290 1.00 90.62 83 ILE A O 1
ATOM 653 N N . LYS A 1 84 ? -5.882 -2.428 4.539 1.00 90.38 84 LYS A N 1
ATOM 654 C CA . LYS A 1 84 ? -7.066 -2.939 5.218 1.00 90.38 84 LYS A CA 1
ATOM 655 C C . LYS A 1 84 ? -7.140 -2.345 6.615 1.00 90.38 84 LYS A C 1
ATOM 657 O O . LYS A 1 84 ? -6.393 -2.765 7.490 1.00 90.38 84 LYS A O 1
ATOM 662 N N . ALA A 1 85 ? -8.072 -1.422 6.819 1.00 85.44 85 ALA A N 1
ATOM 663 C CA . ALA A 1 85 ? -8.476 -0.933 8.133 1.00 85.44 85 ALA A CA 1
ATOM 664 C C . ALA A 1 85 ? -10.000 -1.066 8.246 1.00 85.44 85 ALA A C 1
ATOM 666 O O . ALA A 1 85 ? -10.726 -0.568 7.386 1.00 85.44 85 ALA A O 1
ATOM 667 N N . ASN A 1 86 ? -10.496 -1.736 9.287 1.00 80.38 86 ASN A N 1
ATOM 668 C CA . ASN A 1 86 ? -11.930 -2.046 9.433 1.00 80.38 86 ASN A CA 1
ATOM 669 C C . ASN A 1 86 ? -12.771 -0.858 9.950 1.00 80.38 86 ASN A C 1
ATOM 671 O O . ASN A 1 86 ? -13.953 -1.006 10.237 1.00 80.38 86 ASN A O 1
ATOM 675 N N . TRP A 1 87 ? -12.166 0.320 10.063 1.00 85.00 87 TRP A N 1
ATOM 676 C CA . TRP A 1 87 ? -12.754 1.544 10.600 1.00 85.00 87 TRP A CA 1
ATOM 677 C C . TRP A 1 87 ? -12.543 2.713 9.634 1.00 85.00 87 TRP A C 1
ATOM 679 O O . TRP A 1 87 ? -11.708 2.631 8.729 1.00 85.00 87 TRP A O 1
ATOM 689 N N . TYR A 1 88 ? -13.309 3.784 9.812 1.00 87.12 88 TYR A N 1
ATOM 690 C CA . TYR A 1 88 ? -13.243 4.994 9.006 1.00 87.12 88 TYR A CA 1
ATOM 691 C C . TYR A 1 88 ? -11.885 5.660 9.202 1.00 87.12 88 TYR A C 1
ATOM 693 O O . TYR A 1 88 ? -11.527 6.043 10.319 1.00 87.12 88 TYR A O 1
ATOM 701 N N . ALA A 1 89 ? -11.130 5.802 8.116 1.00 87.56 89 ALA A N 1
ATOM 702 C CA . ALA A 1 89 ? -9.735 6.212 8.176 1.00 87.56 89 ALA A CA 1
ATOM 703 C C . ALA A 1 89 ? -9.450 7.375 7.234 1.00 87.56 89 ALA A C 1
ATOM 705 O O . ALA A 1 89 ? -9.849 7.340 6.067 1.00 87.56 89 ALA A O 1
ATOM 706 N N . LYS A 1 90 ? -8.670 8.347 7.715 1.00 91.00 90 LYS A N 1
ATOM 707 C CA . LYS A 1 90 ? -7.917 9.258 6.854 1.00 91.00 90 LYS A CA 1
ATOM 708 C C . LYS A 1 90 ? -6.563 8.624 6.551 1.00 91.00 90 LYS A C 1
ATOM 710 O O . LYS A 1 90 ? -5.848 8.231 7.465 1.00 91.00 90 LYS A O 1
ATOM 715 N N . ILE A 1 91 ? -6.208 8.528 5.278 1.00 89.06 91 ILE A N 1
ATOM 716 C CA . ILE A 1 91 ? -4.945 7.970 4.800 1.00 89.06 91 ILE A CA 1
ATOM 717 C C . ILE A 1 91 ? -4.194 9.073 4.073 1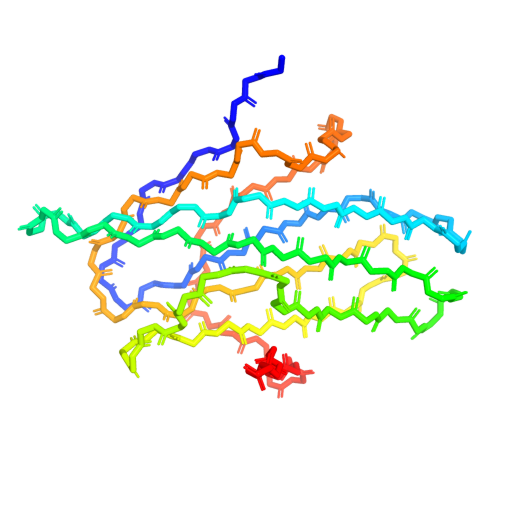.00 89.06 91 ILE A C 1
ATOM 719 O O . ILE A 1 91 ? -4.752 9.733 3.199 1.00 89.06 91 ILE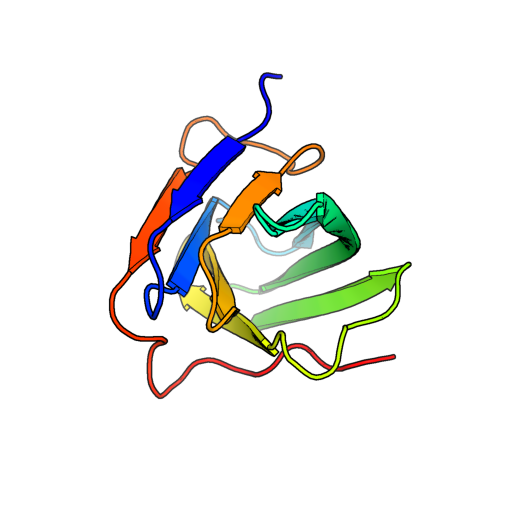 A O 1
ATOM 723 N N . ILE A 1 92 ? -2.934 9.264 4.443 1.00 88.75 92 ILE A N 1
ATOM 724 C CA . ILE A 1 92 ? -2.037 10.266 3.880 1.00 88.75 92 ILE A CA 1
ATOM 725 C C . ILE A 1 92 ? -0.774 9.557 3.416 1.00 88.75 92 ILE A C 1
ATOM 727 O O . ILE A 1 92 ? -0.178 8.778 4.161 1.00 88.75 92 ILE A O 1
ATOM 731 N N . VAL A 1 93 ? -0.333 9.860 2.200 1.00 86.75 93 VAL A N 1
ATOM 732 C CA . VAL A 1 93 ? 0.935 9.376 1.667 1.00 86.75 93 VAL A CA 1
ATOM 733 C C . VAL A 1 93 ? 1.816 10.558 1.305 1.00 86.75 93 VAL A C 1
ATOM 735 O O . VAL A 1 93 ? 1.540 11.301 0.363 1.00 86.75 93 VAL A O 1
ATOM 738 N N . SER A 1 94 ? 2.874 10.744 2.088 1.00 78.56 94 SER A N 1
ATOM 739 C CA . SER A 1 94 ? 3.630 12.000 2.138 1.00 78.56 94 SER A CA 1
ATOM 740 C C . SER A 1 94 ? 5.020 11.929 1.509 1.00 78.56 94 SER A C 1
ATOM 742 O O . SER A 1 94 ? 5.592 12.972 1.201 1.00 78.56 94 SER A O 1
ATOM 744 N N . ARG A 1 95 ? 5.568 10.728 1.277 1.00 67.12 95 ARG A N 1
ATOM 745 C CA . ARG A 1 95 ? 6.913 10.555 0.688 1.00 67.12 95 ARG A CA 1
ATOM 746 C C . ARG A 1 95 ? 6.997 9.659 -0.539 1.00 67.12 95 ARG A C 1
ATOM 748 O O . ARG A 1 95 ? 8.101 9.324 -0.925 1.00 67.12 95 ARG A O 1
ATOM 755 N N . LEU A 1 96 ? 5.884 9.306 -1.175 1.00 68.69 96 LEU A N 1
ATOM 756 C CA . LEU A 1 96 ? 5.956 8.638 -2.476 1.00 68.69 96 LEU A CA 1
ATOM 757 C C . LEU A 1 96 ? 6.805 9.487 -3.435 1.00 68.69 96 LEU A C 1
ATOM 759 O O . LEU A 1 96 ? 6.630 10.706 -3.505 1.00 68.69 96 LEU A O 1
ATOM 763 N N . GLY A 1 97 ? 7.682 8.851 -4.211 1.00 62.25 97 GLY A N 1
ATOM 764 C CA . GLY A 1 97 ? 8.186 9.429 -5.458 1.00 62.25 97 GLY A CA 1
ATOM 765 C C . GLY A 1 97 ? 7.014 9.586 -6.431 1.00 62.25 97 GLY A C 1
ATOM 766 O O . GLY A 1 97 ? 6.853 8.774 -7.338 1.00 62.25 97 GLY A O 1
ATOM 767 N N . LEU A 1 98 ? 6.118 10.538 -6.149 1.00 61.09 98 LEU A N 1
ATOM 768 C CA . LEU A 1 98 ? 4.834 10.721 -6.814 1.00 61.09 98 LEU A CA 1
ATOM 769 C C . LEU A 1 98 ? 5.086 11.236 -8.222 1.00 61.09 98 LEU A C 1
ATOM 771 O O . LEU A 1 98 ? 5.193 12.432 -8.470 1.00 61.09 98 LEU A O 1
ATOM 775 N N . VAL A 1 99 ? 5.152 10.309 -9.165 1.00 65.00 99 VAL A N 1
ATOM 776 C CA . VAL A 1 99 ? 4.875 10.603 -10.567 1.00 65.00 99 VAL A CA 1
ATOM 777 C C . VAL A 1 99 ? 3.402 10.985 -10.691 1.00 65.00 99 VAL A C 1
ATOM 779 O O . VAL A 1 99 ? 2.562 10.375 -10.028 1.00 65.00 99 VAL A O 1
ATOM 782 N N . ASN A 1 100 ? 3.090 11.966 -11.547 1.00 65.06 100 ASN A N 1
ATOM 783 C CA . ASN A 1 100 ? 1.749 12.557 -11.731 1.00 65.06 100 ASN A CA 1
ATOM 784 C C . ASN A 1 100 ? 0.623 11.535 -11.998 1.00 65.06 100 ASN A C 1
ATOM 786 O O . ASN A 1 100 ? -0.553 11.865 -11.903 1.00 65.06 100 ASN A O 1
ATOM 790 N N . THR A 1 101 ? 0.975 10.298 -12.344 1.00 76.88 101 THR A N 1
ATOM 791 C CA . THR A 1 101 ? 0.065 9.176 -12.599 1.00 76.88 101 THR A CA 1
ATOM 792 C C . THR A 1 101 ? -0.258 8.336 -11.357 1.00 76.88 101 THR A C 1
ATOM 794 O O . THR A 1 101 ? -1.056 7.400 -11.448 1.00 76.88 101 THR A O 1
ATOM 797 N N . SER A 1 102 ? 0.349 8.638 -10.206 1.00 83.75 102 SER A N 1
ATOM 798 C CA . SER A 1 102 ? 0.056 7.968 -8.936 1.00 83.75 102 SER A CA 1
ATOM 799 C C . SER A 1 102 ? -1.305 8.404 -8.397 1.00 83.75 102 SER A C 1
ATOM 801 O O . SER A 1 102 ? -1.679 9.570 -8.504 1.00 83.75 102 SER A O 1
ATOM 803 N N . LYS A 1 103 ? -2.053 7.474 -7.800 1.00 88.50 103 LYS A N 1
ATOM 804 C CA . LYS A 1 103 ? -3.423 7.715 -7.321 1.00 88.50 103 LYS A CA 1
ATOM 805 C C . LYS A 1 103 ? -3.669 7.004 -5.997 1.00 88.50 103 LYS A C 1
ATOM 807 O O . LYS A 1 103 ? -3.178 5.896 -5.796 1.00 88.50 103 LYS A O 1
ATOM 812 N N . ILE A 1 104 ? -4.480 7.617 -5.141 1.00 90.44 104 ILE A N 1
ATOM 813 C CA . ILE A 1 104 ? -5.095 6.975 -3.980 1.00 90.44 104 ILE A CA 1
ATOM 814 C C . ILE A 1 104 ? -6.613 6.881 -4.193 1.00 90.44 104 ILE A C 1
ATOM 816 O O . ILE A 1 104 ? -7.231 7.827 -4.679 1.00 90.44 104 ILE A O 1
ATOM 820 N N . GLU A 1 105 ? -7.210 5.728 -3.900 1.00 93.62 105 GLU A N 1
ATOM 821 C CA . GLU A 1 105 ? -8.648 5.489 -4.079 1.00 93.62 105 GLU A CA 1
ATOM 822 C C . GLU A 1 105 ? -9.197 4.477 -3.067 1.00 93.62 105 GLU A C 1
ATOM 824 O O . GLU A 1 105 ? -8.466 3.606 -2.587 1.00 93.62 105 GLU A O 1
ATOM 829 N N . SER A 1 106 ? -10.484 4.589 -2.734 1.00 93.31 106 SER A N 1
ATOM 830 C CA . SER A 1 106 ? -11.182 3.572 -1.949 1.00 93.31 106 SER A CA 1
ATOM 831 C C . SER A 1 106 ? -11.593 2.401 -2.841 1.00 93.31 106 SER A C 1
ATOM 833 O O . SER A 1 106 ? -11.915 2.568 -4.017 1.00 93.31 106 SER A O 1
ATOM 835 N N . ILE A 1 107 ? -11.564 1.194 -2.282 1.00 94.00 107 ILE A N 1
ATOM 836 C CA . ILE A 1 107 ? -11.979 -0.042 -2.950 1.00 94.00 107 ILE A CA 1
ATOM 837 C C . ILE A 1 107 ? -12.817 -0.897 -1.996 1.00 94.00 107 ILE A C 1
ATOM 839 O O . ILE A 1 107 ? -12.670 -0.814 -0.777 1.00 94.00 107 ILE A O 1
ATOM 843 N N . ASN A 1 108 ? -13.656 -1.770 -2.550 1.00 91.31 108 ASN A N 1
ATOM 844 C CA . ASN A 1 108 ? -14.546 -2.629 -1.757 1.00 91.31 108 ASN A CA 1
ATOM 845 C C . ASN A 1 108 ? -13.905 -3.963 -1.339 1.00 91.31 108 ASN A C 1
ATOM 847 O O . ASN A 1 108 ? -14.376 -4.604 -0.405 1.00 91.31 108 ASN A O 1
ATOM 851 N N . ALA A 1 109 ? -12.848 -4.402 -2.027 1.00 92.00 109 ALA A N 1
ATOM 852 C CA . ALA A 1 109 ? -12.181 -5.674 -1.763 1.00 92.00 109 ALA A CA 1
ATOM 853 C C . ALA A 1 109 ? -10.693 -5.608 -2.113 1.00 92.00 109 ALA A C 1
ATOM 855 O O . ALA A 1 109 ? -10.321 -4.993 -3.110 1.00 92.00 109 ALA A O 1
ATOM 856 N N . ILE A 1 110 ? -9.851 -6.267 -1.313 1.00 93.06 110 ILE A N 1
ATOM 857 C CA . ILE A 1 110 ? -8.453 -6.519 -1.681 1.00 93.06 110 ILE A CA 1
ATOM 858 C C . ILE A 1 110 ? -8.428 -7.687 -2.678 1.00 93.06 110 ILE A C 1
ATOM 860 O O . ILE A 1 110 ? -9.104 -8.688 -2.426 1.00 93.06 110 ILE A O 1
ATOM 864 N N . PRO A 1 111 ? -7.682 -7.591 -3.796 1.00 92.56 111 PRO A N 1
ATOM 865 C CA . PRO A 1 111 ? -7.577 -8.685 -4.757 1.00 92.56 111 PRO A CA 1
ATOM 866 C C . PRO A 1 111 ? -7.108 -9.988 -4.098 1.00 92.56 111 PRO A C 1
ATOM 868 O O . PRO A 1 111 ? -6.201 -9.972 -3.270 1.00 92.56 111 PRO A O 1
ATOM 871 N N . SER A 1 112 ? -7.676 -11.125 -4.506 1.00 90.69 112 SER A N 1
ATOM 872 C CA . SER A 1 112 ? -7.350 -12.444 -3.934 1.00 90.69 112 SER A CA 1
ATOM 873 C C . SER A 1 112 ? -5.880 -12.844 -4.101 1.00 90.69 112 SER A C 1
ATOM 875 O O . SER A 1 112 ? -5.356 -13.587 -3.280 1.00 90.69 112 SER A O 1
ATOM 877 N N . GLY A 1 113 ? -5.209 -12.337 -5.138 1.00 89.69 113 GLY A N 1
ATOM 878 C CA . GLY A 1 113 ? -3.781 -12.550 -5.383 1.00 89.69 113 GLY A CA 1
ATOM 879 C C . GLY A 1 113 ? -2.850 -11.545 -4.694 1.00 89.69 113 GLY A C 1
ATOM 880 O O . GLY A 1 113 ? -1.666 -11.514 -5.020 1.00 89.69 113 GLY A O 1
ATOM 881 N N . ALA A 1 114 ? -3.358 -10.680 -3.808 1.00 92.00 114 ALA A N 1
ATOM 882 C CA . ALA A 1 114 ? -2.523 -9.702 -3.118 1.00 92.00 114 ALA A CA 1
ATOM 883 C C . ALA A 1 114 ? -1.621 -10.371 -2.073 1.00 92.00 114 ALA A C 1
ATOM 885 O O . ALA A 1 114 ? -2.060 -11.198 -1.276 1.00 92.00 114 ALA A O 1
ATOM 886 N N . ILE A 1 115 ? -0.352 -9.975 -2.063 1.00 91.75 115 ILE A N 1
ATOM 887 C CA . ILE A 1 115 ? 0.676 -10.512 -1.174 1.00 91.75 115 ILE A CA 1
ATOM 888 C C . ILE A 1 115 ? 0.715 -9.652 0.086 1.00 91.75 115 ILE A C 1
ATOM 890 O O . ILE A 1 115 ? 0.784 -8.427 -0.009 1.00 91.75 115 ILE A O 1
ATOM 894 N N . GLU A 1 116 ? 0.672 -10.266 1.267 1.00 91.12 116 GLU A N 1
ATOM 895 C CA . GLU A 1 116 ? 0.808 -9.530 2.525 1.00 91.12 116 GLU A CA 1
ATOM 896 C C . GLU A 1 116 ? 2.213 -8.929 2.658 1.00 91.12 116 GLU A C 1
ATOM 898 O O . GLU A 1 116 ? 3.218 -9.561 2.328 1.00 91.12 116 GLU A O 1
ATOM 903 N N . VAL A 1 117 ? 2.285 -7.685 3.132 1.00 88.12 117 VAL A N 1
ATOM 904 C CA . VAL A 1 117 ? 3.563 -7.019 3.389 1.00 88.12 117 VAL A CA 1
ATOM 905 C C . VAL A 1 117 ? 4.180 -7.634 4.648 1.00 88.12 117 VAL A C 1
ATOM 907 O O . VAL A 1 117 ? 3.572 -7.534 5.719 1.00 88.12 117 VAL A O 1
ATOM 910 N N . PRO A 1 118 ? 5.371 -8.251 4.553 1.00 79.81 118 PRO A N 1
ATOM 911 C CA . PRO A 1 118 ? 6.014 -8.869 5.702 1.00 79.81 118 PRO A CA 1
ATOM 912 C C . PRO A 1 118 ? 6.363 -7.824 6.767 1.00 79.81 118 PRO A C 1
ATOM 914 O O . PRO A 1 118 ? 6.783 -6.704 6.457 1.00 79.81 118 PRO A O 1
ATOM 917 N N . ILE A 1 119 ? 6.183 -8.222 8.026 1.00 70.38 119 ILE A N 1
ATOM 918 C CA . ILE A 1 119 ? 6.643 -7.482 9.201 1.00 70.38 119 ILE A CA 1
ATOM 919 C C . ILE A 1 119 ? 8.108 -7.874 9.410 1.00 70.38 119 ILE A C 1
ATOM 921 O O . ILE A 1 119 ? 8.410 -9.066 9.450 1.00 70.38 119 ILE A O 1
ATOM 925 N N . SER A 1 120 ? 9.004 -6.888 9.460 1.00 59.66 120 SER A N 1
ATOM 926 C CA . SER A 1 120 ? 10.409 -7.086 9.838 1.00 59.66 120 SER A CA 1
ATOM 927 C C . SER A 1 120 ? 10.560 -7.175 11.346 1.00 59.66 120 SER A C 1
ATOM 929 O O . SER A 1 120 ? 9.962 -6.290 12.003 1.00 59.66 120 SER A O 1
#

pLDDT: mean 83.92, std 7.94, range [59.66, 94.0]

Foldseek 3Di:
DAKAKDWDAALWKKKKKAFAQAAQDKWKWKKWKAAPVGDIFIWIKIWHRNHQQDIAIATPDGDDDPQKWKWWDDDRGIIMIMIDHRHTIMMIIDRTPDDVPIHMDIDNDDDPPIGTHDYD

Mean predicted aligned error: 5.33 Å

Secondary structure (DSSP, 8-state):
-PPEEEEE-TT-EEEEEEE--STT-EEEEEEEEEETTS-EEEEEEEEEE-SSS-EEEEEEES---TTEEEEEEE-SSEEEEEEEESS-EEEEE-SS---TT-EEEEES---TTPEEPPP-

Solvent-accessible surface area (backbone atoms only — not comparable to full-atom values): 6628 Å² total; per-residue (Å²): 136,81,59,49,68,46,78,40,53,61,64,33,28,39,40,38,39,39,68,52,67,50,57,72,41,72,40,48,29,39,42,34,41,30,37,81,88,65,57,65,50,57,36,31,37,40,37,36,26,69,38,79,90,43,70,47,61,38,57,75,44,69,77,84,52,94,74,45,51,46,31,34,45,81,51,80,42,31,43,35,40,35,42,43,38,75,48,42,32,40,37,39,35,72,41,56,74,71,50,92,78,40,47,67,45,74,38,83,69,82,64,90,82,45,44,71,51,54,84,122

Radius of gyration: 13.3 Å; Cα contacts (8 Å, |Δi|>4): 298; chains: 1; bounding box: 32×30×33 Å

Sequence (120 aa):
MVPLELSKDNNQYCKISVFMPNAGSINESVISVTNVGGDSFSVAVSMIRWNANKVFCKLINGTKISNI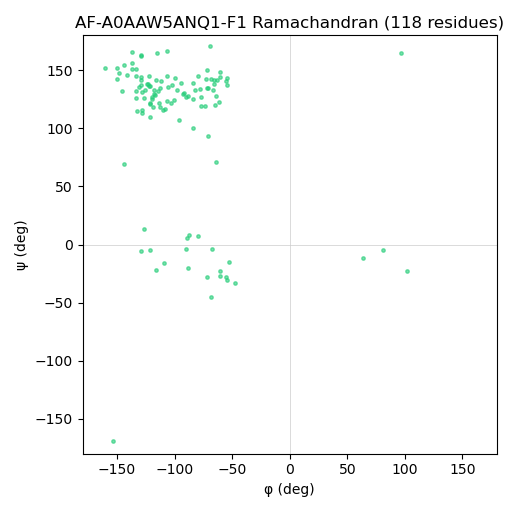NMYYTVDTERFCFYIKANWYAKIIVSRLGLVNTSKIESINAIPSGAIEVPIS

Nearest PDB structures (foldseek):
  6c72-assembly1_C  TM=4.820E-01  e=2.580E-03  Acinetobacter phage Fri1
  8iqe-assembly1_B  TM=2.839E-01  e=3.785E-02  Klebsiella phage VLC6
  8iq9-assembly1_B  TM=3.039E-01  e=9.592E-02  Klebsiella phage VLC6
  8qpq-assembly1_TA  TM=2.837E-01  e=2.559E-01  Haloferax tailed virus 1
  4bq2-assembly1_A  TM=3.099E-01  e=8.842E-01  Saccharophagus degradans 2-40